Protein 4ESN (pdb70)

Radius of gyration: 14.58 Å; Cα contacts (8 Å, |Δi|>4): 383; chains: 2; bounding box: 33×30×42 Å

B-factor: mean 64.21, std 18.47, range [35.8, 144.05]

Sequence (153 aa):
YFQGAVVTVDGEVYGTYSLAKDQTTIEIQDGNRLRIQNGQAKKEWADCPDQLCVHQKAISRTTGESIICLPNQVVVSVQGFQGAVVTVDGEVYGTTYSLAKDQTIEIQDGNRLRIQNGQAKEWADCPDQLCVHQQKAISRTGESIICLPNQVVVSVQG

Foldseek 3Di:
DAKWKFKDFPNHTPDTHGLVDWDWDDDPPADIWTRDPQWIADGGPDPVCQLNVDDTDRDAADWGADVVRRMIIGIHD/DKWKFKAFPNHTPDTHFLVDWDWDCDPVADIWTRDPQWIADDGPDPVCQLNVDDTDRDAADWGADVVRRMIIGIHD

Nearest PDB structures (foldseek):
  4esn-assembly1_B  TM=1.013E+00  e=2.946E-14  Mediterraneibacter gnavus ATCC 29149
  1m1g-assembly3_C  TM=8.347E-01  e=4.858E-05  Aquifex aeolicus
  3ld7-assembly3_C  TM=8.337E-01  e=1.278E-04  Listeria innocua
  1m1h-assembly1_A  TM=8.428E-01  e=1.141E-04  Aquifex aeolicus
  2kpp-assembly1_A  TM=8.343E-01  e=4.222E-04  Listeria innocua

CATH classification: 2.60.320.10

InterPro domains:
  IPR038690 NusG, domain 2 superfamily [G3DSA:2.60.320.10] (24-117)

Secondary structure (DSSP, 8-state):
---EEEEEETTEEEEEEETTS-EEEEETTTEEEEEETTEE--EE--SS-HHHHSPPB-STT-EEEETTTTEEEEEE-/--EEEEEETTEEEEEEETTS-EEEEETTTEEEEEETTEE--EE--SS-HHHHSPPB-STT-EEEETTTTEEEEEE-

Solvent-accessible surface area: 7734 Å² total

Structure (mmCIF, N/CA/C/O backbone):
data_4ESN
#
_entry.id   4ESN
#
_cell.length_a   39.854
_cell.length_b   63.090
_cell.length_c   67.526
_cell.angle_alpha   90.000
_cell.angle_beta   90.000
_cell.angle_gamma   90.000
#
_symmetry.space_group_name_H-M   'P 21 21 21'
#
loop_
_entity.id
_entity.type
_entity.pdbx_description
1 polymer 'hypothetical protein'
2 non-polymer 'ZINC ION'
3 non-polymer 2-{2-[2-(2-{2-[2-(2-ETHOXY-ETHOXY)-ETHOXY]-ETHOXY}-ETHOXY)-ETHOXY]-ETHOXY}-ETHANOL
4 water water
#
loop_
_atom_site.group_PDB
_atom_site.id
_atom_site.type_symbol
_atom_site.label_atom_id
_atom_site.label_alt_id
_atom_site.label_comp_id
_atom_site.label_asym_id
_atom_site.label_entity_id
_atom_site.label_seq_id
_atom_site.pdbx_PDB_ins_code
_atom_site.Cartn_x
_atom_site.Cartn_y
_atom_site.Cartn_z
_atom_site.occupancy
_atom_site.B_iso_or_equiv
_atom_site.auth_seq_id
_atom_site.auth_comp_id
_atom_site.auth_asym_id
_atom_site.auth_atom_id
_atom_site.pdbx_PDB_model_num
ATOM 1 N N . TYR A 1 16 ? 39.454 0.598 -11.638 1.00 99.26 -3 TYR A N 1
ATOM 2 C CA . TYR A 1 16 ? 39.574 1.050 -10.252 1.00 96.53 -3 TYR A CA 1
ATOM 3 C C . TYR A 1 16 ? 39.092 2.506 -10.104 1.00 95.44 -3 TYR A C 1
ATOM 4 O O . TYR A 1 16 ? 39.413 3.360 -10.944 1.00 95.66 -3 TYR A O 1
ATOM 6 N N . PHE A 1 17 ? 38.310 2.774 -9.030 1.00 86.46 -2 PHE A N 1
ATOM 7 C CA . PHE A 1 17 ? 37.728 4.084 -8.720 1.00 81.41 -2 PHE A CA 1
ATOM 8 C C . PHE A 1 17 ? 37.641 4.326 -7.212 1.00 80.41 -2 PHE A C 1
ATOM 9 O O . PHE A 1 17 ? 37.658 3.364 -6.435 1.00 80.55 -2 PHE A O 1
ATOM 17 N N . GLN A 1 18 ? 37.511 5.612 -6.812 1.00 71.17 -1 GLN A N 1
ATOM 18 C CA . GLN A 1 18 ? 37.306 5.975 -5.418 1.00 66.89 -1 GLN A CA 1
ATOM 19 C C . GLN A 1 18 ? 35.804 6.090 -5.146 1.00 60.18 -1 GLN A C 1
ATOM 20 O O . GLN A 1 18 ? 35.099 6.891 -5.784 1.00 55.59 -1 GLN A O 1
ATOM 26 N N . GLY A 1 19 ? 35.331 5.290 -4.203 1.00 52.29 0 GLY A N 1
ATOM 27 C CA . GLY A 1 19 ? 33.914 5.336 -3.897 1.00 50.03 0 GLY A CA 1
ATOM 28 C C . GLY A 1 19 ? 33.543 5.240 -2.444 1.00 51.30 0 GLY A C 1
ATOM 29 O O . GLY A 1 19 ? 34.350 4.851 -1.613 1.00 51.29 0 GLY A O 1
ATOM 30 N N . ALA A 1 20 ? 32.305 5.626 -2.150 1.00 47.38 33 ALA A N 1
ATOM 31 C CA . ALA A 1 20 ? 31.686 5.551 -0.849 1.00 46.42 33 ALA A CA 1
ATOM 32 C C . ALA A 1 20 ? 30.974 4.207 -0.745 1.00 50.37 33 ALA A C 1
ATOM 33 O O . ALA A 1 20 ? 30.049 3.957 -1.508 1.00 50.42 33 ALA A O 1
ATOM 35 N N . VAL A 1 21 ? 31.475 3.310 0.116 1.00 46.15 34 VAL A N 1
ATOM 36 C CA . VAL A 1 21 ? 30.888 2.004 0.382 1.00 45.50 34 VAL A CA 1
ATOM 37 C C . VAL A 1 21 ? 29.828 2.230 1.450 1.00 48.62 34 VAL A C 1
ATOM 38 O O . VAL A 1 21 ? 30.099 2.910 2.4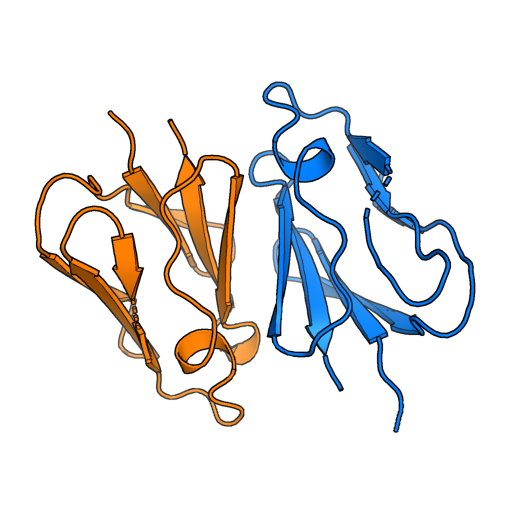42 1.00 47.76 34 VAL A O 1
ATOM 42 N N . VAL A 1 22 ? 28.610 1.733 1.204 1.00 44.20 35 VAL A N 1
ATOM 43 C CA . VAL A 1 22 ? 27.501 1.851 2.126 1.00 43.53 35 VAL A CA 1
ATOM 44 C C . VAL A 1 22 ? 27.143 0.431 2.602 1.00 53.23 35 VAL A C 1
ATOM 45 O O . VAL A 1 22 ? 26.927 -0.473 1.776 1.00 54.19 35 VAL A O 1
ATOM 49 N N . THR A 1 23 ? 27.126 0.236 3.930 1.00 50.37 36 THR A N 1
ATOM 50 C CA . THR A 1 23 ? 26.679 -1.020 4.529 1.00 53.09 36 THR A CA 1
ATOM 51 C C . THR A 1 23 ? 25.507 -0.682 5.438 1.00 55.67 36 THR A C 1
ATOM 52 O O . THR A 1 23 ? 25.516 0.363 6.093 1.00 51.63 36 THR A O 1
ATOM 56 N N . VAL A 1 24 ? 24.467 -1.513 5.392 1.00 54.55 37 VAL A N 1
ATOM 57 C CA . VAL A 1 24 ? 23.291 -1.414 6.258 1.00 55.39 37 VAL A CA 1
ATOM 58 C C . VAL A 1 24 ? 23.170 -2.766 6.927 1.00 63.99 37 VAL A C 1
ATOM 59 O O . VAL A 1 24 ? 23.116 -3.787 6.233 1.00 65.70 37 VAL A O 1
ATOM 63 N N . ASP A 1 25 ? 23.208 -2.780 8.270 1.00 63.94 38 ASP A N 1
ATOM 64 C CA . ASP A 1 25 ? 23.151 -3.988 9.105 1.00 68.52 38 ASP A CA 1
ATOM 65 C C . ASP A 1 25 ? 24.264 -4.990 8.686 1.00 73.45 38 ASP A C 1
ATOM 66 O O . ASP A 1 25 ? 24.033 -6.199 8.645 1.00 77.32 38 ASP A O 1
ATOM 71 N N . GLY A 1 26 ? 25.444 -4.462 8.352 1.00 67.05 39 GLY A N 1
ATOM 72 C CA . GLY A 1 26 ? 26.597 -5.259 7.953 1.00 68.86 39 GLY A CA 1
ATOM 73 C C . GLY A 1 26 ? 26.634 -5.746 6.514 1.00 74.60 39 GLY A C 1
ATOM 74 O O . GLY A 1 26 ? 27.640 -6.334 6.095 1.00 76.90 39 GLY A O 1
ATOM 75 N N . GLU A 1 27 ? 25.548 -5.525 5.745 1.00 68.57 40 GLU A N 1
ATOM 76 C CA . GLU A 1 27 ? 25.480 -5.950 4.346 1.00 68.69 40 GLU A CA 1
ATOM 77 C C . GLU A 1 27 ? 25.842 -4.783 3.424 1.00 66.63 40 GLU A C 1
ATOM 78 O O . GLU A 1 27 ? 25.275 -3.697 3.576 1.00 62.20 40 GLU A O 1
ATOM 84 N N . VAL A 1 28 ? 26.780 -5.001 2.475 1.00 63.16 41 VAL A N 1
ATOM 85 C CA . VAL A 1 28 ? 27.171 -3.981 1.484 1.00 58.95 41 VAL A CA 1
ATOM 86 C C . VAL A 1 28 ? 25.974 -3.765 0.561 1.00 61.20 41 VAL A C 1
ATOM 87 O O . VAL A 1 28 ? 25.432 -4.723 0.030 1.00 62.86 41 VAL A O 1
ATOM 91 N N . TYR A 1 29 ? 25.545 -2.529 0.404 1.00 55.97 42 TYR A N 1
ATOM 92 C CA . TYR A 1 29 ? 24.434 -2.186 -0.477 1.00 55.26 42 TYR A CA 1
ATOM 93 C C . TYR A 1 29 ? 25.012 -1.779 -1.804 1.00 52.89 42 TYR A C 1
ATOM 94 O O . TYR A 1 29 ? 24.483 -2.119 -2.859 1.00 53.60 42 TYR A O 1
ATOM 103 N N . GLY A 1 30 ? 26.107 -1.059 -1.748 1.00 46.68 43 GLY A N 1
ATOM 104 C CA . GLY A 1 30 ? 26.759 -0.631 -2.969 1.00 46.16 43 GLY A CA 1
ATOM 105 C C . GLY A 1 30 ? 27.952 0.228 -2.693 1.00 49.72 43 GLY A C 1
ATOM 106 O O . GLY A 1 30 ? 28.239 0.521 -1.535 1.00 48.54 43 GLY A O 1
ATOM 107 N N . THR A 1 31 ? 28.681 0.591 -3.770 1.00 46.18 44 THR A N 1
ATOM 108 C CA . THR A 1 31 ? 29.824 1.506 -3.766 1.00 45.09 44 THR A CA 1
ATOM 109 C C . THR A 1 31 ? 29.508 2.550 -4.811 1.00 47.90 44 THR A C 1
ATOM 110 O O . THR A 1 31 ? 29.240 2.195 -5.942 1.00 49.61 44 THR A O 1
ATOM 114 N N . TYR A 1 32 ? 29.582 3.822 -4.438 1.00 42.73 45 TYR A N 1
ATOM 115 C CA . TYR A 1 32 ? 29.187 4.964 -5.286 1.00 41.17 45 TYR A CA 1
ATOM 116 C C . TYR A 1 32 ? 30.347 5.878 -5.506 1.00 46.40 45 TYR A C 1
ATOM 117 O O . TYR A 1 32 ? 30.961 6.329 -4.542 1.00 48.23 45 TYR A O 1
ATOM 126 N N . SER A 1 33 ? 30.687 6.111 -6.765 1.00 42.41 46 SER A N 1
ATOM 127 C CA . SER A 1 33 ? 31.816 6.948 -7.148 1.00 42.03 46 SER A CA 1
ATOM 128 C C . SER A 1 33 ? 31.703 8.348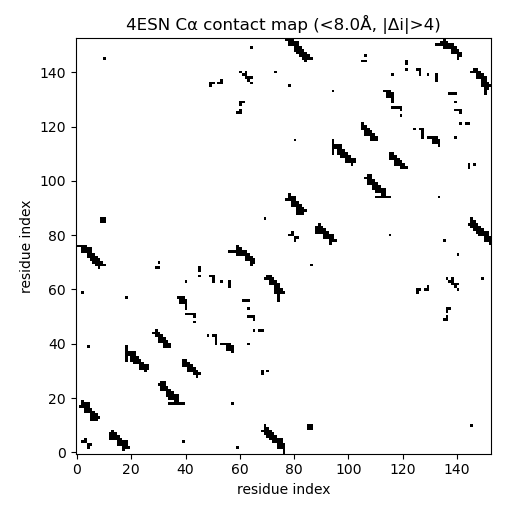 -6.561 1.00 45.47 46 SER A C 1
ATOM 129 O O . SER A 1 33 ? 30.654 8.981 -6.669 1.00 42.81 46 SER A O 1
ATOM 132 N N . LEU A 1 34 ? 32.812 8.831 -5.977 1.00 44.41 47 LEU A N 1
ATOM 133 C CA . LEU A 1 34 ? 32.900 10.178 -5.409 1.00 42.77 47 LEU A CA 1
ATOM 134 C C . LEU A 1 34 ? 32.989 11.223 -6.525 1.00 45.11 47 LEU A C 1
ATOM 135 O O . LEU A 1 34 ? 32.649 12.381 -6.302 1.00 45.94 47 LEU A O 1
ATOM 140 N N . ALA A 1 35 ? 33.425 10.816 -7.714 1.00 42.13 48 ALA A N 1
ATOM 141 C CA . ALA A 1 35 ? 33.592 11.716 -8.872 1.00 44.83 48 ALA A CA 1
ATOM 142 C C . ALA A 1 35 ? 32.243 12.101 -9.503 1.00 51.22 48 ALA A C 1
ATOM 143 O O . ALA A 1 35 ? 32.219 12.950 -10.384 1.00 52.39 48 ALA A O 1
ATOM 145 N N . LYS A 1 36 ? 31.133 11.483 -9.064 1.00 46.96 49 LYS A N 1
ATOM 146 C CA . LYS A 1 36 ? 29.829 11.790 -9.626 1.00 47.47 49 LYS A CA 1
ATOM 147 C C . LYS A 1 36 ? 28.865 12.230 -8.541 1.00 49.61 49 LYS A C 1
ATOM 148 O O . LYS A 1 36 ? 28.640 11.488 -7.581 1.00 49.73 49 LYS A O 1
ATOM 154 N N . ASP A 1 37 ? 28.309 13.439 -8.697 1.00 43.42 50 ASP A N 1
ATOM 155 C CA . ASP A 1 37 ? 27.317 14.012 -7.798 1.00 43.92 50 ASP A CA 1
ATOM 156 C C . ASP A 1 37 ? 26.060 13.150 -7.822 1.00 48.80 50 ASP A C 1
ATOM 157 O O . ASP A 1 37 ? 25.539 12.832 -8.893 1.00 49.10 50 ASP A O 1
ATOM 162 N N . GLN A 1 38 ? 25.658 12.670 -6.653 1.00 43.77 51 GLN A N 1
ATOM 163 C CA . GLN A 1 38 ? 24.511 11.779 -6.539 1.00 43.30 51 GLN A CA 1
ATOM 164 C C . GLN A 1 38 ? 23.976 11.799 -5.128 1.00 47.23 51 GLN A C 1
ATOM 165 O O . GLN A 1 38 ? 24.663 12.232 -4.211 1.00 47.09 51 GLN A O 1
ATOM 171 N N . THR A 1 39 ? 22.727 11.370 -4.978 1.00 45.74 52 THR A N 1
ATOM 172 C CA A THR A 1 39 ? 21.992 11.300 -3.727 0.50 44.68 52 THR A CA 1
ATOM 173 C CA B THR A 1 39 ? 22.062 11.265 -3.685 0.50 45.00 52 THR A CA 1
ATOM 174 C C . THR A 1 39 ? 21.619 9.825 -3.523 1.00 48.69 52 THR A C 1
ATOM 175 O O . THR A 1 39 ? 21.036 9.219 -4.435 1.00 49.90 52 THR A O 1
ATOM 182 N N . ILE A 1 40 ? 21.969 9.250 -2.376 1.00 43.04 53 ILE A N 1
ATOM 183 C CA . ILE A 1 40 ? 21.670 7.862 -2.053 1.00 42.68 53 ILE A CA 1
ATOM 184 C C . ILE A 1 40 ? 20.703 7.851 -0.877 1.00 46.35 53 ILE A C 1
ATOM 185 O O . ILE A 1 40 ? 21.045 8.247 0.247 1.00 44.02 53 ILE A O 1
ATOM 190 N N . GLU A 1 41 ? 19.493 7.380 -1.143 1.00 45.86 54 GLU A N 1
ATOM 191 C CA . GLU A 1 41 ? 18.463 7.262 -0.114 1.00 47.68 54 GLU A CA 1
ATOM 192 C C . GLU A 1 41 ? 18.596 5.858 0.422 1.00 53.79 54 GLU A C 1
ATOM 193 O O . GLU A 1 41 ? 18.328 4.895 -0.303 1.00 53.36 54 GLU A O 1
ATOM 199 N N . ILE A 1 42 ? 19.120 5.753 1.656 1.00 50.69 55 ILE A N 1
ATOM 200 C CA . ILE A 1 42 ? 19.458 4.493 2.298 1.00 52.38 55 ILE A CA 1
ATOM 201 C C . ILE A 1 42 ? 18.278 4.072 3.131 1.00 61.75 55 ILE A C 1
ATOM 202 O O . ILE A 1 42 ? 18.145 4.490 4.271 1.00 63.05 55 ILE A O 1
ATOM 207 N N . GLN A 1 43 ? 17.374 3.302 2.525 1.00 62.85 56 GLN A N 1
ATOM 208 C CA . GLN A 1 43 ? 16.117 2.819 3.135 1.00 65.86 56 GLN A CA 1
ATOM 209 C C . GLN A 1 43 ? 15.241 4.030 3.430 1.00 70.30 56 GLN A C 1
ATOM 210 O O . GLN A 1 43 ? 15.198 4.933 2.593 1.00 68.91 56 GLN A O 1
ATOM 216 N N . ASP A 1 44 ? 14.589 4.084 4.610 1.00 69.08 57 ASP A N 1
ATOM 217 C CA . ASP A 1 44 ? 13.720 5.210 4.974 1.00 69.89 57 ASP A CA 1
ATOM 218 C C . ASP A 1 44 ? 14.378 6.182 5.988 1.00 67.26 57 ASP A C 1
ATOM 219 O O . ASP A 1 44 ? 13.784 7.235 6.290 1.00 67.02 57 ASP A O 1
ATOM 224 N N . GLY A 1 45 ? 15.569 5.822 6.503 1.00 56.67 58 GLY A N 1
ATOM 225 C CA . GLY A 1 45 ? 16.215 6.559 7.579 1.00 52.87 58 GLY A CA 1
ATOM 226 C C . GLY A 1 45 ? 17.431 7.415 7.326 1.00 51.91 58 GLY A C 1
ATOM 227 O O . GLY A 1 45 ? 17.838 8.149 8.233 1.00 50.13 58 GLY A O 1
ATOM 228 N N . ASN A 1 46 ? 18.066 7.295 6.151 1.00 44.70 59 ASN A N 1
ATOM 229 C CA . ASN A 1 46 ? 19.281 8.056 5.907 1.00 42.83 59 ASN A CA 1
ATOM 230 C C . ASN A 1 46 ? 19.397 8.467 4.458 1.00 45.67 59 ASN A C 1
ATOM 231 O O . ASN A 1 46 ? 19.004 7.710 3.548 1.00 44.48 59 ASN A O 1
ATOM 236 N N . ARG A 1 47 ? 19.965 9.652 4.239 1.00 38.98 60 ARG A N 1
ATOM 237 C CA . ARG A 1 47 ? 20.200 10.109 2.883 1.00 37.70 60 ARG A CA 1
ATOM 238 C C . ARG A 1 47 ? 21.603 10.654 2.800 1.00 40.43 60 ARG A C 1
ATOM 239 O O . ARG A 1 47 ? 21.968 11.580 3.538 1.00 39.52 60 ARG A O 1
ATOM 247 N N . LEU A 1 48 ? 22.400 10.046 1.910 1.00 38.43 61 LEU A N 1
ATOM 248 C CA . LEU A 1 48 ? 23.793 10.420 1.665 1.00 38.37 61 LEU A CA 1
ATOM 249 C C . LEU A 1 48 ? 23.891 11.293 0.454 1.00 44.55 61 LEU A C 1
ATOM 250 O O . LEU A 1 48 ? 23.277 11.003 -0.563 1.00 46.77 61 LEU A O 1
ATOM 255 N N . ARG A 1 49 ? 24.683 12.362 0.542 1.00 40.30 62 ARG A N 1
ATOM 256 C CA . ARG A 1 49 ? 24.899 13.228 -0.611 1.00 38.99 62 ARG A CA 1
ATOM 257 C C . ARG A 1 49 ? 26.378 13.138 -1.052 1.00 42.41 62 ARG A C 1
ATOM 258 O O . ARG A 1 49 ? 27.299 13.310 -0.236 1.00 40.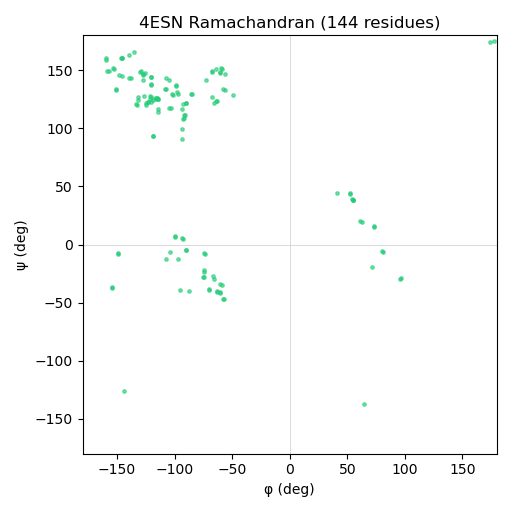72 62 ARG A O 1
ATOM 266 N N . ILE A 1 50 ? 26.598 12.811 -2.327 1.00 39.97 63 ILE A N 1
ATOM 267 C CA . ILE A 1 50 ? 27.926 12.838 -2.899 1.00 39.87 63 ILE A CA 1
ATOM 268 C C . ILE A 1 50 ? 27.959 14.109 -3.732 1.00 44.97 63 ILE A C 1
ATOM 269 O O . ILE A 1 50 ? 27.155 14.279 -4.646 1.00 45.69 63 ILE A O 1
ATOM 274 N N . GLN A 1 51 ? 28.843 15.029 -3.370 1.00 41.80 64 GLN A N 1
ATOM 275 C CA . GLN A 1 51 ? 28.943 16.326 -4.018 1.00 42.93 64 GLN A CA 1
ATOM 276 C C . GLN A 1 51 ? 30.355 16.819 -3.934 1.00 45.74 64 GLN A C 1
ATOM 277 O O . GLN A 1 51 ? 30.953 16.776 -2.852 1.00 43.50 64 GLN A O 1
ATOM 283 N N . ASN A 1 52 ? 30.889 17.311 -5.067 1.00 43.75 65 ASN A N 1
ATOM 284 C CA . ASN A 1 52 ? 32.244 17.858 -5.178 1.00 44.10 65 ASN A CA 1
ATOM 285 C C . ASN A 1 52 ? 33.327 16.884 -4.641 1.00 45.70 65 ASN A C 1
ATOM 286 O O . ASN A 1 52 ? 34.240 17.314 -3.937 1.00 43.83 65 ASN A O 1
ATOM 291 N N . GLY A 1 53 ? 33.201 15.594 -4.978 1.00 42.18 66 GLY A N 1
ATOM 292 C CA . GLY A 1 53 ? 34.162 14.562 -4.591 1.00 42.74 66 GLY A CA 1
ATOM 293 C C . GLY A 1 53 ? 34.119 14.163 -3.125 1.00 46.44 66 GLY A C 1
ATOM 294 O O . GLY A 1 53 ? 35.047 13.521 -2.635 1.00 46.46 66 GLY A O 1
ATOM 295 N N . GLN A 1 54 ? 33.042 14.532 -2.415 1.00 41.54 67 GLN A N 1
ATOM 296 C CA . GLN A 1 54 ? 32.888 14.247 -0.985 1.00 40.91 67 GLN A CA 1
ATOM 297 C C . GLN A 1 54 ? 31.561 13.603 -0.681 1.00 43.91 67 GLN A C 1
ATOM 298 O O . GLN A 1 54 ? 30.576 13.952 -1.324 1.00 42.95 67 GLN A O 1
ATOM 304 N N . ALA A 1 55 ? 31.514 12.751 0.368 1.00 39.91 68 ALA A N 1
ATOM 305 C CA . ALA A 1 55 ? 30.304 12.122 0.857 1.00 39.73 68 ALA A CA 1
ATOM 306 C C . ALA A 1 55 ? 29.920 12.743 2.199 1.00 43.42 68 ALA A C 1
ATOM 307 O O . ALA A 1 55 ? 30.776 12.938 3.064 1.00 44.00 68 ALA A O 1
ATOM 309 N N . LYS A 1 56 ? 28.643 13.072 2.361 1.00 38.76 69 LYS A N 1
ATOM 310 C CA A LYS A 1 56 ? 28.113 13.691 3.581 0.50 38.43 69 LYS A CA 1
ATOM 311 C CA B LYS A 1 56 ? 28.132 13.637 3.608 0.50 38.31 69 LYS A CA 1
ATOM 312 C C . LYS A 1 56 ? 26.719 13.147 3.864 1.00 40.73 69 LYS A C 1
ATOM 313 O O . LYS A 1 56 ? 25.942 12.978 2.927 1.00 41.73 69 LYS A O 1
ATOM 332 N N . GLU A 1 58 ? 23.327 13.891 4.484 1.00 38.72 71 GLU A N 1
ATOM 333 C CA . GLU A 1 58 ? 22.488 15.081 4.336 1.00 40.24 71 GLU A CA 1
ATOM 334 C C . GLU A 1 58 ? 21.278 15.086 5.306 1.00 45.28 71 GLU A C 1
ATOM 335 O O . GLU A 1 58 ? 20.835 16.154 5.745 1.00 47.72 71 GLU A O 1
ATOM 341 N N . TRP A 1 59 ? 20.686 13.911 5.546 1.00 39.14 72 TRP A N 1
ATOM 342 C CA . TRP A 1 59 ? 19.478 13.768 6.355 1.00 38.51 72 TRP A CA 1
ATOM 343 C C . TRP A 1 59 ? 19.451 12.395 6.972 1.00 43.71 72 TRP A C 1
ATOM 344 O O . TRP A 1 59 ? 19.976 11.446 6.392 1.00 43.11 72 TRP A O 1
ATOM 355 N N . ALA A 1 60 ? 18.815 12.288 8.143 1.00 43.67 73 ALA A N 1
ATOM 356 C CA . ALA A 1 60 ? 18.580 11.043 8.859 1.00 42.69 73 ALA A CA 1
ATOM 357 C C . ALA A 1 60 ? 17.404 11.219 9.791 1.00 49.89 73 ALA A C 1
ATOM 358 O O . ALA A 1 60 ? 17.189 12.330 10.299 1.00 51.33 73 ALA A O 1
ATOM 360 N N . ASP A 1 61 ? 16.654 10.122 10.038 1.00 47.97 74 ASP A N 1
ATOM 361 C CA . ASP A 1 61 ? 15.507 10.117 10.959 1.00 50.71 74 ASP A CA 1
ATOM 362 C C . ASP A 1 61 ? 15.923 9.684 12.390 1.00 57.61 74 ASP A C 1
ATOM 363 O O . ASP A 1 61 ? 15.058 9.499 13.246 1.00 61.54 74 ASP A O 1
ATOM 368 N N . CYS A 1 62 ? 17.226 9.498 12.638 1.00 53.04 75 CYS A N 1
ATOM 369 C CA . CYS A 1 62 ? 17.762 9.086 13.946 1.00 53.52 75 CYS A CA 1
ATOM 370 C C . CYS A 1 62 ? 17.560 10.203 14.993 1.00 60.44 75 CYS A C 1
ATOM 371 O O . CYS A 1 62 ? 17.595 11.388 14.625 1.00 60.10 75 CYS A O 1
ATOM 374 N N . PRO A 1 63 ? 17.387 9.863 16.297 1.00 60.21 76 PRO A N 1
ATOM 375 C CA . PRO A 1 63 ? 17.161 10.918 17.308 1.00 62.16 76 PRO A CA 1
ATOM 376 C C . PRO A 1 63 ? 18.379 11.803 17.611 1.00 66.78 76 PRO A C 1
ATOM 377 O O . PRO A 1 63 ? 18.202 13.008 17.828 1.00 69.34 76 PRO A O 1
ATOM 381 N N . ASP A 1 64 ? 19.594 11.223 17.665 1.00 60.63 77 ASP A N 1
ATOM 382 C CA . ASP A 1 64 ? 20.801 11.976 18.030 1.00 60.21 77 ASP A CA 1
ATOM 383 C C . ASP A 1 64 ? 21.313 12.908 16.898 1.00 61.62 77 ASP A C 1
ATOM 384 O O . ASP A 1 64 ? 21.970 13.904 17.205 1.00 61.76 77 ASP A O 1
ATOM 389 N N . GLN A 1 65 ? 21.052 12.566 15.607 1.00 54.74 78 GLN A N 1
ATOM 390 C CA . GLN A 1 65 ? 21.457 13.351 14.425 1.00 51.66 78 GLN A CA 1
ATOM 391 C C . GLN A 1 65 ? 22.988 13.466 14.308 1.00 55.12 78 GLN A C 1
ATOM 392 O O . GLN A 1 65 ? 23.481 14.364 13.617 1.00 56.89 78 GLN A O 1
ATOM 398 N N . LEU A 1 66 ? 23.734 12.573 14.969 1.00 49.21 79 LEU A N 1
ATOM 399 C CA . LEU A 1 66 ? 25.197 12.606 14.997 1.00 48.43 79 LEU A CA 1
ATOM 400 C C . LEU A 1 66 ? 25.813 12.404 13.609 1.00 49.63 79 LEU A C 1
ATOM 401 O O . LEU A 1 66 ? 26.775 13.101 13.285 1.00 48.84 79 LEU A O 1
ATOM 406 N N . CYS A 1 67 ? 25.249 11.478 12.787 1.00 45.49 80 CYS A N 1
ATOM 407 C CA . CYS A 1 67 ? 25.744 11.178 11.428 1.00 43.03 80 CYS A CA 1
ATOM 408 C C . CYS A 1 67 ? 25.669 12.421 10.541 1.00 47.42 80 CYS A C 1
ATOM 409 O O . CYS A 1 67 ? 26.601 12.687 9.786 1.00 47.74 80 CYS A O 1
ATOM 412 N N . VAL A 1 68 ? 24.565 13.194 10.663 1.00 45.15 81 VAL A N 1
ATOM 413 C CA . VAL A 1 68 ? 24.309 14.415 9.897 1.00 45.85 81 VAL A CA 1
ATOM 414 C C . VAL A 1 68 ? 25.325 15.518 10.295 1.00 50.29 81 VAL A C 1
ATOM 415 O O . VAL A 1 68 ? 25.682 16.341 9.450 1.00 48.23 81 VAL A O 1
ATOM 419 N N . HIS A 1 69 ? 25.848 15.486 11.528 1.00 49.48 82 HIS A N 1
ATOM 420 C CA . HIS A 1 69 ? 26.802 16.489 11.979 1.00 53.09 82 HIS A CA 1
ATOM 421 C C . HIS A 1 69 ? 28.264 16.094 11.699 1.00 55.58 82 HIS A C 1
ATOM 422 O O . HIS A 1 69 ? 29.150 16.923 11.893 1.00 59.83 82 HIS A O 1
ATOM 429 N N . GLN A 1 70 ? 28.518 14.886 11.180 1.00 46.77 83 GLN A N 1
ATOM 430 C CA . GLN A 1 70 ? 29.883 14.464 10.821 1.00 45.04 83 GLN A CA 1
ATOM 431 C C . GLN A 1 70 ? 30.348 15.173 9.587 1.00 50.21 83 GLN A C 1
ATOM 432 O O . GLN A 1 70 ? 29.563 15.371 8.655 1.00 47.42 83 GLN A O 1
ATOM 438 N N . LYS A 1 71 ? 31.632 15.537 9.572 1.00 49.76 84 LYS A N 1
ATOM 439 C CA . LYS A 1 71 ? 32.298 16.200 8.452 1.00 49.97 84 LYS A CA 1
ATOM 440 C C . LYS A 1 71 ? 32.254 15.319 7.209 1.00 50.46 84 LYS A C 1
ATOM 441 O O . LYS A 1 71 ? 32.307 14.084 7.332 1.00 49.63 84 LYS A O 1
ATOM 447 N N . ALA A 1 72 ? 32.201 15.943 6.013 1.00 43.99 85 ALA A N 1
ATOM 448 C CA . ALA A 1 72 ? 32.227 15.240 4.734 1.00 41.50 85 ALA A CA 1
ATOM 449 C C . ALA A 1 72 ? 33.546 14.453 4.614 1.00 44.08 85 ALA A C 1
ATOM 450 O O . ALA A 1 72 ? 34.563 14.856 5.180 1.00 43.89 85 ALA A O 1
ATOM 452 N N . ILE A 1 73 ? 33.501 13.307 3.933 1.00 40.18 86 ILE A N 1
ATOM 453 C CA . ILE A 1 73 ? 34.643 12.406 3.788 1.00 40.72 86 ILE A CA 1
ATOM 454 C C . ILE A 1 73 ? 34.987 12.231 2.303 1.00 45.92 86 ILE A C 1
ATOM 455 O O . ILE A 1 73 ? 34.093 12.192 1.460 1.00 44.44 86 ILE A O 1
ATOM 460 N N . SER A 1 74 ? 36.287 12.110 1.997 1.00 45.66 87 SER A N 1
ATOM 461 C CA . SER A 1 74 ? 36.795 11.952 0.633 1.00 45.32 87 SER A CA 1
ATOM 462 C C . SER A 1 74 ? 38.076 11.116 0.589 1.00 51.14 87 SER A C 1
ATOM 463 O O . SER A 1 74 ? 38.540 10.783 -0.498 1.00 51.70 87 SER A O 1
ATOM 466 N N . ARG A 1 75 ? 38.655 10.787 1.751 1.00 50.48 88 ARG A N 1
ATOM 467 C CA . ARG A 1 75 ? 39.923 10.036 1.800 1.00 53.68 88 ARG A CA 1
ATOM 468 C C . ARG A 1 75 ? 39.692 8.569 2.194 1.00 56.92 88 ARG A C 1
ATOM 469 O O . ARG A 1 75 ? 38.841 8.284 3.047 1.00 53.57 88 ARG A O 1
ATOM 477 N N . THR A 1 76 ? 40.457 7.653 1.565 1.00 55.00 89 THR A N 1
ATOM 478 C CA A THR A 1 76 ? 40.344 6.218 1.792 0.50 56.03 89 THR A CA 1
ATOM 479 C CA B THR A 1 76 ? 40.376 6.209 1.800 0.50 56.00 89 THR A CA 1
ATOM 480 C C . THR A 1 76 ? 40.503 5.921 3.305 1.00 60.98 89 THR A C 1
ATOM 481 O O . THR A 1 76 ? 41.379 6.467 3.983 1.00 61.73 89 THR A O 1
ATOM 488 N N . GLY A 1 77 ? 39.583 5.114 3.815 1.00 57.35 90 GLY A N 1
ATOM 489 C CA . GLY A 1 77 ? 39.541 4.744 5.225 1.00 57.90 90 GLY A CA 1
ATOM 490 C C . GLY A 1 77 ? 38.588 5.570 6.064 1.00 59.33 90 GLY A C 1
ATOM 491 O O . GLY A 1 77 ? 38.079 5.060 7.064 1.00 60.90 90 GLY A O 1
ATOM 492 N N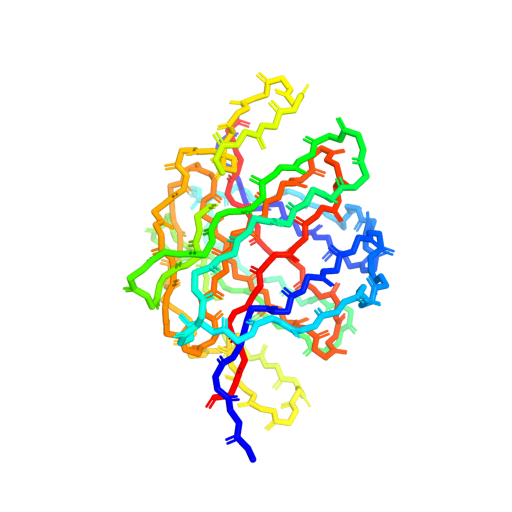 . GLU A 1 78 ? 38.333 6.853 5.679 1.00 52.24 91 GLU A N 1
ATOM 493 C CA . GLU A 1 78 ? 37.437 7.760 6.409 1.00 49.74 91 GLU A CA 1
ATOM 494 C C . GLU A 1 78 ? 36.029 7.194 6.480 1.00 52.16 91 GLU A C 1
ATOM 495 O O . GLU A 1 78 ? 35.626 6.449 5.585 1.00 52.41 91 GLU A O 1
ATOM 501 N N . SER A 1 79 ? 35.270 7.540 7.532 1.00 47.05 92 SER A N 1
ATOM 502 C CA . SER A 1 79 ? 33.912 7.019 7.653 1.00 44.24 92 SER A CA 1
ATOM 503 C C . SER A 1 79 ? 32.913 7.996 8.287 1.00 47.72 92 SER A C 1
ATOM 504 O O . SER A 1 79 ? 33.285 8.984 8.927 1.00 48.09 92 SER A O 1
ATOM 507 N N . ILE A 1 80 ? 31.620 7.715 8.036 1.00 42.62 93 ILE A N 1
ATOM 508 C CA . ILE A 1 80 ? 30.427 8.348 8.589 1.00 40.58 93 ILE A CA 1
ATOM 509 C C . ILE A 1 80 ? 29.540 7.183 9.027 1.00 45.28 93 ILE A C 1
ATOM 510 O O . ILE A 1 80 ? 29.304 6.261 8.235 1.00 44.04 93 ILE A O 1
ATOM 515 N N . ILE A 1 81 ? 29.095 7.182 10.273 1.00 43.75 94 ILE A N 1
ATOM 516 C CA . ILE A 1 81 ? 28.253 6.086 10.728 1.00 45.35 94 ILE A CA 1
ATOM 517 C C . ILE A 1 81 ? 26.998 6.663 11.347 1.00 48.88 94 ILE A C 1
ATOM 518 O O . ILE A 1 81 ? 27.042 7.751 11.923 1.00 48.47 94 ILE A O 1
ATOM 523 N N . CYS A 1 82 ? 25.883 5.944 11.191 1.00 44.83 95 CYS A N 1
ATOM 524 C CA . CYS A 1 82 ? 24.641 6.220 11.877 1.00 45.42 95 CYS A CA 1
ATOM 525 C C . CYS A 1 82 ? 24.367 5.006 12.683 1.00 50.89 95 CYS A C 1
ATOM 526 O O . CYS A 1 82 ? 23.860 4.020 12.154 1.00 51.27 95 CYS A O 1
ATOM 529 N N . LEU A 1 83 ? 24.810 5.040 13.940 1.00 49.84 96 LEU A N 1
ATOM 530 C CA . LEU A 1 83 ? 24.671 3.938 14.871 1.00 54.66 96 LEU A CA 1
ATOM 531 C C . LEU A 1 83 ? 23.190 3.522 15.063 1.00 56.59 96 LEU A C 1
ATOM 532 O O . LEU A 1 83 ? 22.917 2.331 14.918 1.00 56.47 96 LEU A O 1
ATOM 537 N N . PRO A 1 84 ? 22.212 4.440 15.286 1.00 52.10 97 PRO A N 1
ATOM 538 C CA . PRO A 1 84 ? 20.822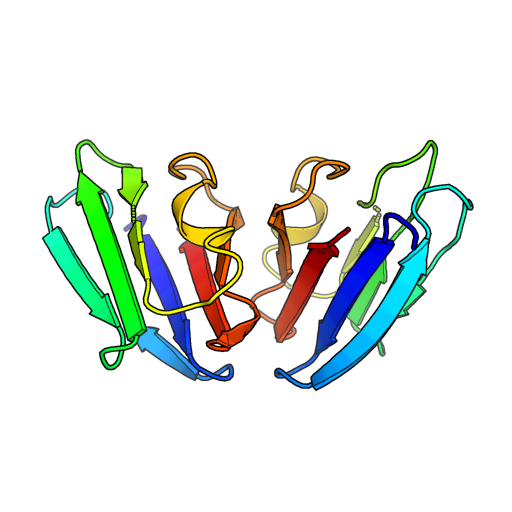 3.979 15.475 1.00 53.51 97 PRO A CA 1
ATOM 539 C C . PRO A 1 84 ? 20.250 3.226 14.266 1.00 57.50 97 PRO A C 1
ATOM 540 O O . PRO A 1 84 ? 19.495 2.279 14.477 1.00 60.88 97 PRO A O 1
ATOM 544 N N . ASN A 1 85 ? 20.633 3.587 13.016 1.00 48.71 98 ASN A N 1
ATOM 545 C CA . ASN A 1 85 ? 20.108 2.888 11.841 1.00 48.90 98 ASN A CA 1
ATOM 546 C C . ASN A 1 85 ? 21.082 1.834 11.263 1.00 51.29 98 ASN A C 1
ATOM 547 O O . ASN A 1 85 ? 20.781 1.235 10.232 1.00 48.83 98 ASN A O 1
ATOM 552 N N . GLN A 1 86 ? 22.199 1.563 11.959 1.00 50.12 99 GLN A N 1
ATOM 553 C CA . GLN A 1 86 ? 23.223 0.589 11.556 1.00 51.82 99 GLN A CA 1
ATOM 554 C C . GLN A 1 86 ? 23.756 0.856 10.122 1.00 54.96 99 GLN A C 1
ATOM 555 O O . GLN A 1 86 ? 24.009 -0.073 9.345 1.00 56.93 99 GLN A O 1
ATOM 561 N N . VAL A 1 87 ? 23.929 2.135 9.792 1.00 48.57 100 VAL A N 1
ATOM 562 C CA . VAL A 1 87 ? 24.441 2.546 8.503 1.00 45.29 100 VAL A CA 1
ATOM 563 C C . VAL A 1 87 ? 25.903 2.927 8.664 1.00 50.09 100 VAL A C 1
ATOM 564 O O . VAL A 1 87 ? 26.239 3.741 9.519 1.00 48.45 100 VAL A O 1
ATOM 568 N N . VAL A 1 88 ? 26.759 2.364 7.807 1.00 47.45 101 VAL A N 1
ATOM 569 C CA . VAL A 1 88 ? 28.177 2.691 7.744 1.00 46.17 101 VAL A CA 1
ATOM 570 C C . VAL A 1 88 ? 28.489 3.192 6.338 1.00 48.35 101 VAL A C 1
ATOM 571 O O . VAL A 1 88 ? 28.176 2.519 5.350 1.00 46.35 101 VAL A O 1
ATOM 575 N N . VAL A 1 89 ? 29.122 4.373 6.262 1.00 43.71 102 VAL A N 1
ATOM 576 C CA . VAL A 1 89 ? 29.578 4.935 5.002 1.00 42.21 102 VAL A CA 1
ATOM 577 C C . VAL A 1 89 ? 31.084 5.010 5.116 1.00 45.93 102 VAL A C 1
ATOM 578 O O . VAL A 1 89 ? 31.599 5.586 6.070 1.00 46.40 102 VAL A O 1
ATOM 582 N N . SER A 1 90 ? 31.792 4.426 4.154 1.00 41.70 103 SER A N 1
ATOM 583 C CA . SER A 1 90 ? 33.244 4.403 4.209 1.00 43.47 103 SER A CA 1
ATOM 584 C C . SER A 1 90 ? 33.835 4.685 2.850 1.00 49.88 103 SER A C 1
ATOM 585 O O . SER A 1 90 ? 33.294 4.214 1.854 1.00 51.92 103 SER A O 1
ATOM 588 N N . VAL A 1 91 ? 34.966 5.405 2.791 1.00 47.91 104 VAL A N 1
ATOM 589 C CA . VAL A 1 91 ? 35.632 5.676 1.509 1.00 46.56 104 VAL A CA 1
ATOM 590 C C . VAL A 1 91 ? 36.619 4.553 1.248 1.00 53.75 104 VAL A C 1
ATOM 591 O O . VAL A 1 91 ? 37.503 4.296 2.084 1.00 53.77 104 VAL A O 1
ATOM 595 N N . GLN A 1 92 ? 36.454 3.859 0.104 1.00 53.67 105 GLN A N 1
ATOM 596 C CA . GLN A 1 92 ? 37.354 2.760 -0.318 1.00 57.59 105 GLN A CA 1
ATOM 597 C C . GLN A 1 92 ? 37.849 3.023 -1.737 1.00 65.55 105 GLN A C 1
ATOM 598 O O . GLN A 1 92 ? 37.085 3.516 -2.565 1.00 63.67 105 GLN A O 1
ATOM 604 N N . GLY A 1 93 ? 39.117 2.706 -1.996 1.00 68.07 106 GLY A N 1
ATOM 605 C CA . GLY A 1 93 ? 39.768 2.884 -3.296 1.00 95.74 106 GLY A CA 1
ATOM 606 C C . GLY A 1 93 ? 40.726 4.061 -3.343 1.00 132.11 106 GLY A C 1
ATOM 607 O O . GLY A 1 93 ? 41.309 4.364 -4.389 1.00 102.04 106 GLY A O 1
ATOM 608 N N . PHE B 1 17 ? 28.632 9.205 30.744 1.00 106.77 -2 PHE B N 1
ATOM 609 C CA . PHE B 1 17 ? 30.048 9.256 30.391 1.00 103.64 -2 PHE B CA 1
ATOM 610 C C . PHE B 1 17 ? 30.239 9.234 28.868 1.00 101.08 -2 PHE B C 1
ATOM 611 O O . PHE B 1 17 ? 29.364 8.737 28.145 1.00 99.80 -2 PHE B O 1
ATOM 619 N N . GLN B 1 18 ? 31.385 9.786 28.380 1.00 93.88 -1 GLN B N 1
ATOM 620 C CA . GLN B 1 18 ? 31.763 9.767 26.958 1.00 89.79 -1 GLN B CA 1
ATOM 621 C C . GLN B 1 18 ? 32.656 8.551 26.722 1.00 84.08 -1 GLN B C 1
ATOM 622 O O . GLN B 1 18 ? 33.727 8.431 27.331 1.00 83.06 -1 GLN B O 1
ATOM 628 N N . GLY B 1 19 ? 32.169 7.636 25.895 1.00 74.08 0 GLY B N 1
ATOM 629 C CA . GLY B 1 19 ? 32.853 6.390 25.612 1.00 69.56 0 GLY B CA 1
ATOM 630 C C . GLY B 1 19 ? 32.912 5.990 24.164 1.00 68.21 0 GLY B C 1
ATOM 631 O O . GLY B 1 19 ? 32.220 6.556 23.317 1.00 67.78 0 GLY B O 1
ATOM 632 N N . ALA B 1 20 ? 33.777 5.019 23.897 1.00 61.23 33 ALA B N 1
ATOM 633 C CA . ALA B 1 20 ? 33.971 4.399 22.607 1.00 58.80 33 ALA B CA 1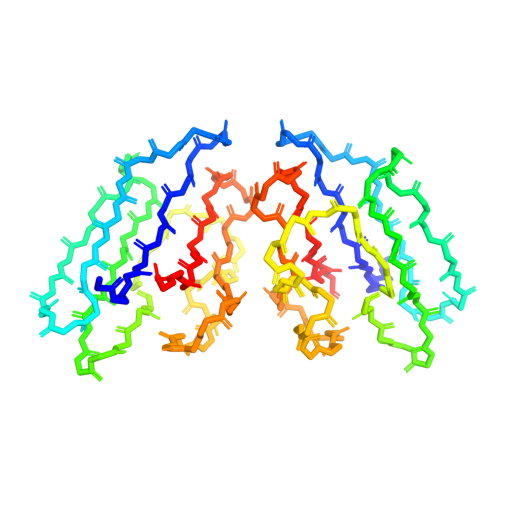
ATOM 634 C C . ALA B 1 20 ? 33.053 3.182 22.539 1.00 60.16 33 ALA B C 1
ATOM 635 O O . ALA B 1 20 ? 33.226 2.243 23.319 1.00 60.19 33 ALA B O 1
ATOM 637 N N . VAL B 1 21 ? 32.028 3.246 21.689 1.00 53.71 34 VAL B N 1
ATOM 638 C CA . VAL B 1 21 ? 31.088 2.157 21.460 1.00 53.34 34 VAL B CA 1
ATOM 639 C C . VAL B 1 21 ? 31.725 1.276 20.396 1.00 55.94 34 VAL B C 1
ATOM 640 O O . VAL B 1 21 ? 32.209 1.790 19.389 1.00 54.03 34 VAL B O 1
ATOM 644 N N . VAL B 1 22 ? 31.785 -0.025 20.651 1.00 51.79 35 VAL B N 1
ATOM 645 C CA . VAL B 1 22 ? 32.335 -0.996 19.736 1.00 51.09 35 VAL B CA 1
ATOM 646 C C . VAL B 1 22 ? 31.183 -1.924 19.303 1.00 58.34 35 VAL B C 1
ATOM 647 O O . VAL B 1 22 ? 30.475 -2.481 20.150 1.00 58.84 35 VAL B O 1
ATOM 651 N N . THR B 1 23 ? 30.980 -2.054 17.988 1.00 54.71 36 THR B N 1
ATOM 652 C CA . THR B 1 23 ? 30.007 -2.988 17.443 1.00 56.65 36 THR B CA 1
ATOM 653 C C . THR B 1 23 ? 30.777 -3.948 16.542 1.00 61.37 36 THR B C 1
ATOM 654 O O . THR B 1 23 ? 31.717 -3.540 15.859 1.00 58.99 36 THR B O 1
ATOM 658 N N . VAL B 1 24 ? 30.438 -5.228 16.619 1.00 61.83 37 VAL B N 1
ATOM 659 C CA . VAL B 1 24 ? 30.991 -6.298 15.793 1.00 64.57 37 VAL B CA 1
ATOM 660 C C . VAL B 1 24 ? 29.790 -6.963 15.143 1.00 72.10 37 VAL B C 1
ATOM 661 O O . VAL B 1 24 ? 28.878 -7.400 15.853 1.00 73.03 37 VAL B O 1
ATOM 665 N N . ASP B 1 25 ? 29.746 -6.953 13.802 1.00 70.45 38 ASP B N 1
ATOM 666 C CA . ASP B 1 25 ? 28.656 -7.515 12.994 1.00 75.32 38 ASP B CA 1
ATOM 667 C C . ASP B 1 25 ? 27.289 -6.896 13.417 1.00 79.58 38 ASP B C 1
ATOM 668 O O . ASP B 1 25 ? 26.274 -7.599 13.489 1.00 82.52 38 ASP B O 1
ATOM 673 N N . GLY B 1 26 ? 27.298 -5.595 13.730 1.00 73.36 39 GLY B N 1
ATOM 674 C CA . GLY B 1 26 ? 26.111 -4.843 14.141 1.00 74.29 39 GLY B CA 1
ATOM 675 C C . GLY B 1 26 ? 25.671 -4.987 15.593 1.00 78.05 39 GLY B C 1
ATOM 676 O O . GLY B 1 26 ? 24.741 -4.295 16.030 1.00 79.34 39 GLY B O 1
ATOM 677 N N . GLU B 1 27 ? 26.327 -5.875 16.357 1.00 71.51 40 GLU B N 1
ATOM 678 C CA . GLU B 1 27 ? 25.994 -6.092 17.766 1.00 71.14 40 GLU B CA 1
ATOM 679 C C . GLU B 1 27 ? 26.946 -5.287 18.660 1.00 67.58 40 GLU B C 1
ATOM 680 O O . GLU B 1 27 ? 28.159 -5.362 18.472 1.00 61.67 40 GLU B O 1
ATOM 686 N N . VAL B 1 28 ? 26.401 -4.533 19.635 1.00 64.11 41 VAL B N 1
ATOM 687 C CA . VAL B 1 28 ? 27.209 -3.771 20.596 1.00 60.70 41 VAL B CA 1
ATOM 688 C C . VAL B 1 28 ? 27.965 -4.780 21.450 1.00 61.64 41 VAL B C 1
ATOM 689 O O . VAL B 1 28 ? 27.374 -5.696 22.013 1.00 63.56 41 VAL B O 1
ATOM 693 N N . TYR B 1 29 ? 29.275 -4.658 21.415 1.00 53.76 42 TYR B N 1
ATOM 694 C CA . TYR B 1 29 ? 30.255 -5.470 22.108 1.00 52.72 42 TYR B CA 1
ATOM 695 C C . TYR B 1 29 ? 30.511 -4.903 23.514 1.00 49.71 42 TYR B C 1
ATOM 696 O O . TYR B 1 29 ? 30.617 -5.658 24.472 1.00 48.63 42 TYR B O 1
ATOM 705 N N . GLY B 1 30 ? 30.559 -3.579 23.607 1.00 43.80 43 GLY B N 1
ATOM 706 C CA . GLY B 1 30 ? 30.742 -2.819 24.829 1.00 44.07 43 GLY B CA 1
ATOM 707 C C . GLY B 1 30 ? 30.894 -1.328 24.570 1.00 49.77 43 GLY B C 1
ATOM 708 O O . GLY B 1 30 ? 30.952 -0.897 23.424 1.00 49.40 43 GLY B O 1
ATOM 709 N N . THR B 1 31 ? 30.945 -0.547 25.656 1.00 49.11 44 THR B N 1
ATOM 710 C CA A THR B 1 31 ? 31.166 0.902 25.661 0.50 48.86 44 THR B CA 1
ATOM 711 C CA B THR B 1 31 ? 31.158 0.904 25.647 0.50 48.75 44 THR B CA 1
ATOM 712 C C . THR B 1 31 ? 32.278 1.145 26.657 1.00 52.46 44 THR B C 1
ATOM 713 O O . THR B 1 31 ? 32.163 0.702 27.784 1.00 53.34 44 THR B O 1
ATOM 720 N N . TYR B 1 32 ? 33.382 1.767 26.229 1.00 50.13 45 TYR B N 1
ATOM 721 C CA . TYR B 1 32 ? 34.562 1.966 27.049 1.00 50.82 45 TYR B CA 1
ATOM 722 C C . TYR B 1 32 ? 34.866 3.419 27.248 1.00 56.45 45 TYR B C 1
ATOM 723 O O . TYR B 1 32 ? 34.987 4.151 26.273 1.00 56.78 45 TYR B O 1
ATOM 732 N N . SER B 1 33 ? 34.956 3.848 28.512 1.00 53.12 46 SER B N 1
ATOM 733 C CA . SER B 1 33 ? 35.218 5.239 28.851 1.00 55.71 46 SER B CA 1
ATOM 734 C C . SER B 1 33 ? 36.529 5.735 28.242 1.00 60.83 46 SER B C 1
ATOM 735 O O . SER B 1 33 ? 37.550 5.060 28.339 1.00 60.15 46 SER B O 1
ATOM 738 N N . LEU B 1 34 ? 36.489 6.920 27.636 1.00 59.53 47 LEU B N 1
ATOM 739 C CA . LEU B 1 34 ? 37.665 7.561 27.038 1.00 60.39 47 LEU B CA 1
ATOM 740 C C . LEU B 1 34 ? 38.581 8.120 28.132 1.00 66.33 47 LEU B C 1
ATOM 741 O O . LEU B 1 34 ? 39.774 8.282 27.896 1.00 68.34 47 LEU B O 1
ATOM 746 N N . ALA B 1 35 ? 38.023 8.396 29.326 1.00 62.31 48 ALA B N 1
ATOM 747 C CA . ALA B 1 35 ? 38.759 8.942 30.464 1.00 65.53 48 ALA B CA 1
ATOM 748 C C . ALA B 1 35 ? 39.672 7.897 31.139 1.00 68.82 48 ALA B C 1
ATOM 749 O O . ALA B 1 35 ? 40.454 8.254 32.012 1.00 69.90 48 ALA B O 1
ATOM 751 N N . LYS B 1 36 ? 39.578 6.618 30.738 1.00 64.51 49 LYS B N 1
ATOM 752 C CA . LYS B 1 36 ? 40.404 5.571 31.336 1.00 65.07 49 LYS B CA 1
ATOM 753 C C . LYS B 1 36 ? 41.216 4.855 30.281 1.00 69.19 49 LYS B C 1
ATOM 754 O O . LYS B 1 36 ? 40.653 4.327 29.319 1.00 67.63 49 LYS B O 1
ATOM 760 N N . ASP B 1 37 ? 42.545 4.858 30.456 1.00 68.38 50 ASP B N 1
ATOM 761 C CA . ASP B 1 37 ? 43.491 4.192 29.560 1.00 68.61 50 ASP B CA 1
ATOM 762 C C . ASP B 1 37 ? 43.245 2.697 29.616 1.00 70.42 50 ASP B C 1
ATOM 763 O O . ASP B 1 37 ? 43.176 2.118 30.698 1.00 69.84 50 ASP B O 1
ATOM 768 N N . GLN B 1 38 ? 42.991 2.101 28.456 1.00 65.29 51 GLN B N 1
ATOM 769 C CA . GLN B 1 38 ? 42.674 0.682 28.368 1.00 63.14 51 GLN B CA 1
ATOM 770 C C . GLN B 1 38 ? 42.925 0.162 26.978 1.00 68.32 51 GLN B C 1
ATOM 771 O O . GLN B 1 38 ? 43.028 0.946 26.032 1.00 70.02 51 GLN B O 1
ATOM 777 N N . THR B 1 39 ? 43.098 -1.157 26.872 1.00 64.61 52 THR B N 1
ATOM 778 C CA . THR B 1 39 ? 43.336 -1.867 25.625 1.00 64.02 52 THR B CA 1
ATOM 779 C C . THR B 1 39 ? 42.213 -2.896 25.468 1.00 65.84 52 THR B C 1
ATOM 780 O O . THR B 1 39 ? 41.967 -3.666 26.389 1.00 65.76 52 THR B O 1
ATOM 784 N N . ILE B 1 40 ? 41.495 -2.854 24.338 1.00 60.85 53 ILE B N 1
ATOM 785 C CA . ILE B 1 40 ? 40.365 -3.738 24.068 1.00 59.79 53 ILE B CA 1
ATOM 786 C C . ILE B 1 40 ? 40.693 -4.650 22.894 1.00 64.94 53 ILE B C 1
ATOM 787 O O . ILE B 1 40 ? 40.879 -4.186 21.763 1.00 65.01 53 ILE B O 1
ATOM 792 N N . GLU B 1 41 ? 40.745 -5.938 23.166 1.00 62.99 54 GLU B N 1
ATOM 793 C CA . GLU B 1 41 ? 40.978 -6.945 22.138 1.00 65.24 54 GLU B CA 1
ATOM 794 C C . GLU B 1 41 ? 39.597 -7.370 21.651 1.00 68.35 54 GLU B C 1
ATOM 795 O O . GLU B 1 41 ? 38.805 -7.943 22.406 1.00 68.73 54 GLU B O 1
ATOM 798 N N . ILE B 1 42 ? 39.273 -6.965 20.428 1.00 63.11 55 ILE B N 1
ATOM 799 C CA . ILE B 1 42 ? 37.968 -7.181 19.822 1.00 62.47 55 ILE B CA 1
ATOM 800 C C . ILE B 1 42 ? 37.976 -8.468 19.000 1.00 72.70 55 ILE B C 1
ATOM 801 O O . ILE B 1 42 ? 38.434 -8.485 17.855 1.00 74.17 55 ILE B O 1
ATOM 806 N N . GLN B 1 43 ? 37.436 -9.544 19.602 1.00 73.52 56 GLN B N 1
ATOM 807 C CA . GLN B 1 43 ? 37.254 -10.888 19.036 1.00 77.90 56 GLN B CA 1
ATOM 808 C C . GLN B 1 43 ? 38.462 -11.398 18.191 1.00 85.62 56 GLN B C 1
ATOM 809 O O . GLN B 1 43 ? 38.263 -11.959 17.101 1.00 89.05 56 GLN B O 1
ATOM 815 N N . ASP B 1 44 ? 39.701 -11.206 18.700 1.00 81.37 57 ASP B N 1
ATOM 816 C CA . ASP B 1 44 ? 40.986 -11.678 18.123 1.00 84.27 57 ASP B CA 1
ATOM 817 C C . ASP B 1 44 ? 41.489 -10.960 16.829 1.00 85.40 57 ASP B C 1
ATOM 818 O O . ASP B 1 44 ? 42.679 -11.087 16.516 1.00 86.86 57 ASP B O 1
ATOM 823 N N . GLY B 1 45 ? 40.612 -10.263 16.093 1.00 77.37 58 GLY B N 1
ATOM 824 C CA . GLY B 1 45 ? 40.972 -9.627 14.826 1.00 75.32 58 GLY B CA 1
ATOM 825 C C . GLY B 1 45 ? 41.331 -8.156 14.854 1.00 72.63 58 GLY B C 1
ATOM 826 O O . GLY B 1 45 ? 41.820 -7.625 13.858 1.00 72.01 58 GLY B O 1
ATOM 827 N N . ASN B 1 46 ? 41.057 -7.479 15.966 1.00 65.10 59 ASN B N 1
ATOM 828 C CA . ASN B 1 46 ? 41.283 -6.044 16.145 1.00 62.14 59 ASN B CA 1
ATOM 829 C C . ASN B 1 46 ? 41.623 -5.723 17.574 1.00 65.15 59 ASN B C 1
ATOM 830 O O . ASN B 1 46 ? 41.089 -6.355 18.489 1.00 64.84 59 ASN B O 1
ATOM 835 N N . ARG B 1 47 ? 42.490 -4.727 17.769 1.00 59.31 60 ARG B N 1
ATOM 836 C CA . ARG B 1 47 ? 42.837 -4.273 19.096 1.00 57.62 60 ARG B CA 1
ATOM 837 C C . ARG B 1 47 ? 42.760 -2.756 19.139 1.00 59.01 60 ARG B C 1
ATOM 838 O O . ARG B 1 47 ? 43.438 -2.069 18.375 1.00 58.76 60 ARG B O 1
ATOM 846 N N . LEU B 1 48 ? 41.903 -2.250 20.016 1.00 54.41 61 LEU B N 1
ATOM 847 C CA . LEU B 1 48 ? 41.680 -0.824 20.227 1.00 52.38 61 LEU B CA 1
ATOM 848 C C . LEU B 1 48 ? 42.466 -0.333 21.433 1.00 58.52 61 LEU B C 1
ATOM 849 O O . LEU B 1 48 ? 42.469 -0.989 22.468 1.00 57.98 61 LEU B O 1
ATOM 854 N N . ARG B 1 49 ? 43.096 0.819 21.324 1.00 57.27 62 ARG B N 1
ATOM 855 C CA . ARG B 1 49 ? 43.814 1.405 22.451 1.00 59.56 62 ARG B CA 1
ATOM 856 C C . ARG B 1 49 ? 43.149 2.744 22.834 1.00 62.05 62 ARG B C 1
ATOM 857 O O . ARG B 1 49 ? 42.980 3.617 21.974 1.00 61.67 62 ARG B O 1
ATOM 865 N N . ILE B 1 50 ? 42.760 2.886 24.101 1.00 57.04 63 ILE B N 1
ATOM 866 C CA . ILE B 1 50 ? 42.217 4.133 24.635 1.00 57.17 63 ILE B CA 1
ATOM 867 C C . ILE B 1 50 ? 43.329 4.727 25.465 1.00 67.28 63 ILE B C 1
ATOM 868 O O . ILE B 1 50 ? 43.824 4.091 26.404 1.00 67.83 63 ILE B O 1
ATOM 873 N N . GLN B 1 51 ? 43.793 5.910 25.055 1.00 66.86 64 GLN B N 1
ATOM 874 C CA . GLN B 1 51 ? 44.916 6.574 25.697 1.00 71.43 64 GLN B CA 1
ATOM 875 C C . GLN B 1 51 ? 44.761 8.072 25.553 1.00 77.62 64 GLN B C 1
ATOM 876 O O . GLN B 1 51 ? 44.467 8.559 24.458 1.00 76.89 64 GLN B O 1
ATOM 882 N N . ASN B 1 52 ? 44.956 8.796 26.666 1.00 76.65 65 ASN B N 1
ATOM 883 C CA . ASN B 1 52 ? 44.864 10.254 26.743 1.00 79.70 65 ASN B CA 1
ATOM 884 C C . ASN B 1 52 ? 43.533 10.801 26.161 1.00 78.04 65 ASN B C 1
ATOM 885 O O . ASN B 1 52 ? 43.536 11.787 25.423 1.00 78.02 65 ASN B O 1
ATOM 890 N N . GLY B 1 53 ? 42.422 10.153 26.517 1.00 69.36 66 GLY B N 1
ATOM 891 C CA . GLY B 1 53 ? 41.084 10.565 26.109 1.00 66.91 66 GLY B CA 1
ATOM 892 C C . GLY B 1 53 ? 40.743 10.309 24.658 1.00 67.54 66 GLY B C 1
ATOM 893 O O . GLY B 1 53 ? 39.760 10.862 24.157 1.00 65.40 66 GLY B O 1
ATOM 894 N N . GLN B 1 54 ? 41.539 9.459 23.978 1.00 62.99 67 GLN B N 1
ATOM 895 C CA . GLN B 1 54 ? 41.360 9.149 22.554 1.00 60.93 67 GLN B CA 1
ATOM 896 C C . GLN B 1 54 ? 41.344 7.663 22.299 1.00 61.96 67 GLN B C 1
ATOM 897 O O . GLN B 1 54 ? 42.105 6.945 22.938 1.00 62.65 67 GLN B O 1
ATOM 903 N N . ALA B 1 55 ? 40.583 7.227 21.281 1.00 56.02 68 ALA B N 1
ATOM 904 C CA . ALA B 1 55 ? 40.520 5.846 20.826 1.00 54.26 68 ALA B CA 1
ATOM 905 C C . ALA B 1 55 ? 41.240 5.712 19.488 1.00 59.65 68 ALA B C 1
ATOM 906 O O . ALA B 1 55 ? 41.038 6.528 18.587 1.00 59.50 68 ALA B O 1
ATOM 908 N N . LYS B 1 56 ? 42.078 4.681 19.362 1.00 57.53 69 LYS B N 1
ATOM 909 C CA . LYS B 1 56 ? 42.835 4.414 18.138 1.00 58.88 69 LYS B CA 1
ATOM 910 C C . LYS B 1 56 ? 42.941 2.901 17.916 1.00 61.45 69 LYS B C 1
ATOM 911 O O . LYS B 1 56 ? 43.129 2.154 18.879 1.00 60.39 69 LYS B O 1
ATOM 925 N N . GLU B 1 58 ? 44.989 0.073 17.357 1.00 63.47 71 GLU B N 1
ATOM 926 C CA . GLU B 1 58 ? 46.417 -0.205 17.508 1.00 67.51 71 GLU B CA 1
ATOM 927 C C . GLU B 1 58 ? 46.908 -1.338 16.582 1.00 74.15 71 GLU B C 1
ATOM 928 O O . GLU B 1 58 ? 48.056 -1.310 16.133 1.00 78.30 71 GLU B O 1
ATOM 934 N N . TRP B 1 59 ? 46.073 -2.364 16.372 1.00 68.60 72 TRP B N 1
ATOM 935 C CA . TRP B 1 59 ? 46.425 -3.548 15.588 1.00 70.51 72 TRP B CA 1
ATOM 936 C C . TRP B 1 59 ? 45.171 -4.158 14.999 1.00 72.07 72 TRP B C 1
ATOM 937 O O . TRP B 1 59 ? 44.084 -4.042 15.582 1.00 69.37 72 TRP B O 1
ATOM 948 N N . ALA B 1 60 ? 45.328 -4.834 13.860 1.00 68.35 73 ALA B N 1
ATOM 949 C CA . ALA B 1 60 ? 44.274 -5.567 13.172 1.00 66.84 73 ALA B CA 1
ATOM 950 C C . ALA B 1 60 ? 44.903 -6.602 12.262 1.00 75.37 73 ALA B C 1
ATOM 951 O O . ALA B 1 60 ? 46.006 -6.373 11.737 1.00 76.06 73 ALA B O 1
ATOM 953 N N . ASP B 1 61 ? 44.197 -7.732 12.059 1.00 74.25 74 ASP B N 1
ATOM 954 C CA . ASP B 1 61 ? 44.640 -8.814 11.184 1.00 79.38 74 ASP B CA 1
ATOM 955 C C . ASP B 1 61 ? 44.083 -8.661 9.743 1.00 84.06 74 ASP B C 1
ATOM 956 O O . ASP B 1 61 ? 44.287 -9.559 8.915 1.00 89.03 74 ASP B O 1
ATOM 961 N N . CYS B 1 62 ? 43.381 -7.540 9.455 1.00 75.37 75 CYS B N 1
ATOM 962 C CA . CYS B 1 62 ? 42.800 -7.258 8.140 1.00 74.70 75 CYS B CA 1
ATOM 963 C C . CYS B 1 62 ? 43.905 -7.022 7.090 1.00 81.52 75 CYS B C 1
ATOM 964 O O . CYS B 1 62 ? 44.957 -6.489 7.445 1.00 80.97 75 CYS B O 1
ATOM 967 N N . PRO B 1 63 ? 43.680 -7.371 5.795 1.00 81.30 76 PRO B N 1
ATOM 968 C CA . PRO B 1 63 ? 44.730 -7.166 4.781 1.00 84.46 76 PRO B CA 1
ATOM 969 C C . PRO B 1 63 ? 45.022 -5.701 4.420 1.00 85.58 76 PRO B C 1
ATOM 970 O O . PRO B 1 63 ? 46.187 -5.372 4.189 1.00 87.29 76 PRO B O 1
ATOM 974 N N . ASP B 1 64 ? 43.988 -4.831 4.347 1.00 77.67 77 ASP B N 1
ATOM 975 C CA . ASP B 1 64 ? 44.180 -3.433 3.943 1.00 75.59 77 ASP B CA 1
ATOM 976 C C . ASP B 1 64 ? 44.829 -2.547 5.039 1.00 76.09 77 ASP B C 1
ATOM 977 O O . ASP B 1 64 ? 45.475 -1.547 4.696 1.00 76.00 77 ASP B O 1
ATOM 982 N N . GLN B 1 65 ? 44.635 -2.891 6.336 1.00 69.52 78 GLN B N 1
ATOM 983 C CA . GLN B 1 65 ? 45.183 -2.160 7.493 1.00 67.54 78 GLN B CA 1
ATOM 984 C C . GLN B 1 65 ? 44.664 -0.701 7.563 1.00 68.63 78 GLN B C 1
ATOM 985 O O . GLN B 1 65 ? 45.284 0.136 8.228 1.00 67.86 78 GLN B O 1
ATOM 991 N N . LEU B 1 66 ? 43.527 -0.409 6.895 1.00 63.07 79 LEU B N 1
ATOM 992 C CA . LEU B 1 66 ? 42.959 0.932 6.838 1.00 62.32 79 LEU B CA 1
ATOM 993 C C . LEU B 1 66 ? 42.525 1.453 8.217 1.00 64.37 79 LEU B C 1
ATOM 994 O O . LEU B 1 66 ? 42.759 2.631 8.508 1.00 63.31 79 LEU B O 1
ATOM 999 N N . CYS B 1 67 ? 41.931 0.584 9.064 1.00 60.55 80 CYS B N 1
ATOM 1000 C CA . CYS B 1 67 ? 41.462 0.942 10.410 1.00 58.14 80 CYS B CA 1
ATOM 1001 C C . CYS B 1 67 ? 42.621 1.420 11.281 1.00 63.24 80 CYS B C 1
ATOM 1002 O O . CYS B 1 67 ? 42.479 2.412 12.002 1.00 61.64 80 CYS B O 1
ATOM 1005 N N . VAL B 1 68 ? 43.774 0.733 11.179 1.00 62.39 81 VAL B N 1
ATOM 1006 C CA . VAL B 1 68 ? 44.997 1.027 11.930 1.00 63.72 81 VAL B CA 1
ATOM 1007 C C . VAL B 1 68 ? 45.568 2.394 11.497 1.00 67.56 81 VAL B C 1
ATOM 1008 O O . VAL B 1 68 ? 46.147 3.087 12.328 1.00 67.25 81 VAL B O 1
ATOM 1012 N N . HIS B 1 69 ? 45.342 2.808 10.245 1.00 66.70 82 HIS B N 1
ATOM 1013 C CA . HIS B 1 69 ? 45.861 4.079 9.736 1.00 68.86 82 HIS B CA 1
ATOM 1014 C C . HIS B 1 69 ? 44.891 5.265 9.956 1.00 69.43 82 HIS B C 1
ATOM 1015 O O . HIS B 1 69 ? 45.277 6.409 9.693 1.00 72.45 82 HIS B O 1
ATOM 1022 N N . GLN B 1 70 ? 43.680 5.024 10.475 1.00 60.50 83 GLN B N 1
ATOM 1023 C CA A GLN B 1 70 ? 42.753 6.128 10.739 0.50 59.02 83 GLN B CA 1
ATOM 1024 C CA B GLN B 1 70 ? 42.737 6.114 10.737 0.50 59.24 83 GLN B CA 1
ATOM 1025 C C . GLN B 1 70 ? 43.172 6.870 11.994 1.00 64.02 83 GLN B C 1
ATOM 1026 O O . GLN B 1 70 ? 43.670 6.252 12.941 1.00 61.15 83 GLN B O 1
ATOM 1037 N N . LYS B 1 71 ? 43.020 8.209 11.984 1.00 63.77 84 LYS B N 1
ATOM 1038 C CA . LYS B 1 71 ? 43.417 9.042 13.120 1.00 66.44 84 LYS B CA 1
ATOM 1039 C C . LYS B 1 71 ? 42.574 8.726 14.368 1.00 67.48 84 LYS B C 1
ATOM 1040 O O . LYS B 1 71 ? 41.415 8.311 14.237 1.00 65.05 84 LYS B O 1
ATOM 1046 N N . ALA B 1 72 ? 43.172 8.931 15.562 1.00 63.00 85 ALA B N 1
ATOM 1047 C CA . ALA B 1 72 ? 42.517 8.764 16.849 1.00 61.13 85 ALA B CA 1
ATOM 1048 C C . ALA B 1 72 ? 41.253 9.632 16.925 1.00 64.86 85 ALA B C 1
ATOM 1049 O O . ALA B 1 72 ? 41.192 10.706 16.309 1.00 66.02 85 ALA B O 1
ATOM 1051 N N . ILE B 1 73 ? 40.222 9.127 17.641 1.00 58.50 86 ILE B N 1
ATOM 1052 C CA . ILE B 1 73 ? 38.928 9.795 17.766 1.00 57.71 86 ILE B CA 1
ATOM 1053 C C . ILE B 1 73 ? 38.633 10.090 19.236 1.00 60.60 86 ILE B C 1
ATOM 1054 O O . ILE B 1 73 ? 38.991 9.298 20.106 1.00 59.52 86 ILE B O 1
ATOM 1059 N N . SER B 1 74 ? 37.977 11.232 19.505 1.00 57.61 87 SER B N 1
ATOM 1060 C CA . SER B 1 74 ? 37.629 11.681 20.853 1.00 59.25 87 SER B CA 1
ATOM 1061 C C . SER B 1 74 ? 36.328 12.512 20.893 1.00 66.50 87 SER B C 1
ATOM 1062 O O . SER B 1 74 ? 35.851 12.824 21.984 1.00 69.12 87 SER B O 1
ATOM 1065 N N . ARG B 1 75 ? 35.755 12.865 19.734 1.00 63.53 88 ARG B N 1
ATOM 1066 C CA . ARG B 1 75 ? 34.541 13.678 19.692 1.00 66.45 88 ARG B CA 1
ATOM 1067 C C . ARG B 1 75 ? 33.326 12.877 19.280 1.00 67.60 88 ARG B C 1
ATOM 1068 O O . ARG B 1 75 ? 33.426 11.994 18.435 1.00 62.65 88 ARG B O 1
ATOM 1076 N N . THR B 1 76 ? 32.174 13.198 19.890 1.00 68.35 89 THR B N 1
ATOM 1077 C CA . THR B 1 76 ? 30.874 12.555 19.672 1.00 68.54 89 THR B CA 1
ATOM 1078 C C . THR B 1 76 ? 30.566 12.453 18.191 1.00 72.07 89 THR B C 1
ATOM 1079 O O . THR B 1 76 ? 30.696 13.436 17.465 1.00 74.14 89 THR B O 1
ATOM 1083 N N . GLY B 1 77 ? 30.218 11.254 17.752 1.00 66.78 90 GLY B N 1
ATOM 1084 C CA . GLY B 1 77 ? 29.901 10.995 16.354 1.00 66.77 90 GLY B CA 1
ATOM 1085 C C . GLY B 1 77 ? 31.050 10.447 15.528 1.00 68.26 90 GLY B C 1
ATOM 1086 O O . GLY B 1 77 ? 30.801 9.726 14.563 1.00 68.08 90 GLY B O 1
ATOM 1087 N N . GLU B 1 78 ? 32.313 10.786 15.877 1.00 63.75 91 GLU B N 1
ATOM 1088 C CA . GLU B 1 78 ? 33.516 10.326 15.160 1.00 61.20 91 GLU B CA 1
ATOM 1089 C C . GLU B 1 78 ? 33.599 8.807 15.145 1.00 62.34 91 GLU B C 1
ATOM 1090 O O . GLU B 1 78 ? 33.101 8.161 16.069 1.00 61.73 91 GLU B O 1
ATOM 1096 N N . SER B 1 79 ? 34.228 8.228 14.107 1.00 55.95 92 SER B N 1
ATOM 1097 C CA . SER B 1 79 ? 34.319 6.777 14.021 1.00 52.33 92 SER B CA 1
ATOM 1098 C C . SER B 1 79 ? 35.629 6.263 13.392 1.00 56.19 92 SER B C 1
ATOM 1099 O O . SER B 1 79 ? 36.374 6.994 12.740 1.00 57.25 92 SER B O 1
ATOM 1102 N N . ILE B 1 80 ? 35.905 4.981 13.667 1.00 51.17 93 ILE B N 1
ATOM 1103 C CA . ILE B 1 80 ? 36.977 4.139 13.147 1.00 50.45 93 ILE B CA 1
ATOM 1104 C C . ILE B 1 80 ? 36.292 2.854 12.738 1.00 53.31 93 ILE B C 1
ATOM 1105 O O . ILE B 1 80 ? 35.572 2.269 13.551 1.00 52.45 93 ILE B O 1
ATOM 1110 N N . ILE B 1 81 ? 36.450 2.435 11.481 1.00 50.73 94 ILE B N 1
ATOM 1111 C CA . ILE B 1 81 ? 35.807 1.200 11.076 1.00 51.98 94 ILE B CA 1
ATOM 1112 C C . ILE B 1 81 ? 36.838 0.257 10.488 1.00 56.84 94 ILE B C 1
ATOM 1113 O O . ILE B 1 81 ? 37.813 0.704 9.893 1.00 57.04 94 ILE B O 1
ATOM 1118 N N . CYS B 1 82 ? 36.629 -1.048 10.689 1.00 52.54 95 CYS B N 1
ATOM 1119 C CA . CYS B 1 82 ? 37.389 -2.089 10.031 1.00 53.12 95 CYS B CA 1
ATOM 1120 C C . CYS B 1 82 ? 36.369 -2.856 9.254 1.00 58.93 95 CYS B C 1
ATOM 1121 O O . CYS B 1 82 ? 35.677 -3.715 9.812 1.00 58.68 95 CYS B O 1
ATOM 1124 N N . LEU B 1 83 ? 36.203 -2.471 7.986 1.00 57.17 96 LEU B N 1
ATOM 1125 C CA . LEU B 1 83 ? 35.243 -3.079 7.084 1.00 60.12 96 LEU B CA 1
ATOM 1126 C C . LEU B 1 83 ? 35.479 -4.601 6.929 1.00 66.66 96 LEU B C 1
ATOM 1127 O O . LEU B 1 83 ? 34.496 -5.333 7.098 1.00 67.49 96 LEU B O 1
ATOM 1132 N N . PRO B 1 84 ? 36.725 -5.120 6.706 1.00 63.15 97 PRO B N 1
ATOM 1133 C CA . PRO B 1 84 ? 36.887 -6.583 6.577 1.00 66.60 97 PRO B CA 1
ATOM 1134 C C . PRO B 1 84 ? 36.426 -7.385 7.806 1.00 70.09 97 PR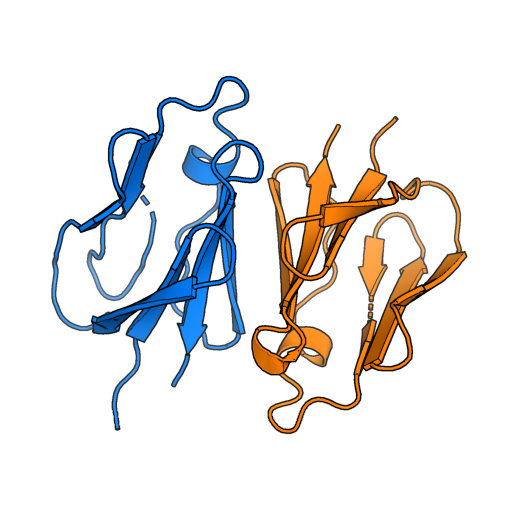O B C 1
ATOM 1135 O O . PRO B 1 84 ? 35.858 -8.460 7.622 1.00 73.17 97 PRO B O 1
ATOM 1139 N N . ASN B 1 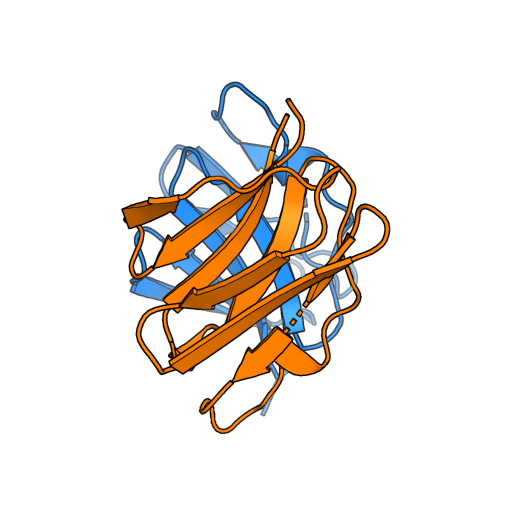85 ? 36.601 -6.863 9.032 1.00 64.40 98 ASN B N 1
ATOM 1140 C CA . ASN B 1 85 ? 36.187 -7.586 10.237 1.00 64.98 98 ASN B CA 1
ATOM 1141 C C . ASN B 1 85 ? 34.829 -7.113 10.808 1.00 68.45 98 ASN B C 1
ATOM 1142 O O . ASN B 1 85 ? 34.416 -7.594 11.866 1.00 69.43 98 ASN B O 1
ATOM 1147 N N . GLN B 1 86 ? 34.121 -6.219 10.092 1.00 63.55 99 GLN B N 1
ATOM 1148 C CA . GLN B 1 86 ? 32.811 -5.672 10.486 1.00 62.18 99 GLN B CA 1
ATOM 1149 C C . GLN B 1 86 ? 32.853 -5.038 11.899 1.00 62.17 99 GLN B C 1
ATOM 1150 O O . GLN B 1 86 ? 31.901 -5.158 12.683 1.00 61.61 99 GLN B O 1
ATOM 1156 N N . VAL B 1 87 ? 33.969 -4.355 12.210 1.00 55.42 100 VAL B N 1
ATOM 1157 C CA . VAL B 1 87 ? 34.157 -3.676 13.483 1.00 51.68 100 VAL B CA 1
ATOM 1158 C C . VAL B 1 87 ? 33.919 -2.192 13.283 1.00 55.65 100 VAL B C 1
ATOM 1159 O O . VAL B 1 87 ? 34.517 -1.574 12.395 1.00 55.15 100 VAL B O 1
ATOM 1163 N N . VAL B 1 88 ? 33.059 -1.620 14.125 1.00 52.33 101 VAL B N 1
ATOM 1164 C CA . VAL B 1 88 ? 32.784 -0.192 14.146 1.00 51.07 101 VAL B CA 1
ATOM 1165 C C . VAL B 1 88 ? 33.127 0.337 15.527 1.00 53.95 101 VAL B C 1
ATOM 1166 O O . VAL B 1 88 ? 32.632 -0.184 16.527 1.00 55.00 101 VAL B O 1
ATOM 1170 N N . VAL B 1 89 ? 33.956 1.381 15.582 1.00 48.27 102 VAL B N 1
ATOM 1171 C CA . VAL B 1 89 ? 34.285 2.070 16.816 1.00 46.83 102 VAL B CA 1
ATOM 1172 C C . VAL B 1 89 ? 33.721 3.475 16.669 1.00 53.95 102 VAL B C 1
ATOM 1173 O O . VAL B 1 89 ? 34.006 4.140 15.682 1.00 55.62 102 VAL B O 1
ATOM 1177 N N . SER B 1 90 ? 32.913 3.918 17.626 1.00 49.62 103 SER B N 1
ATOM 1178 C CA . SER B 1 90 ? 32.269 5.207 17.540 1.00 50.80 103 SER B CA 1
ATOM 1179 C C . SER B 1 90 ? 32.282 5.898 18.887 1.00 55.80 103 SER B C 1
ATOM 1180 O O . SER B 1 90 ? 32.092 5.241 19.899 1.00 54.74 103 SER B O 1
ATOM 1183 N N . VAL B 1 91 ? 32.454 7.225 18.905 1.00 54.51 104 VAL B N 1
ATOM 1184 C CA . VAL B 1 91 ? 32.422 7.983 20.154 1.00 56.09 104 VAL B CA 1
ATOM 1185 C C . VAL B 1 91 ? 30.982 8.417 20.411 1.00 68.44 104 VAL B C 1
ATOM 1186 O O . VAL B 1 91 ? 30.379 9.091 19.569 1.00 70.44 104 VAL B O 1
ATOM 1190 N N . GLN B 1 92 ? 30.429 8.010 21.567 1.00 70.00 105 GLN B N 1
ATOM 1191 C CA . GLN B 1 92 ? 29.067 8.370 21.996 1.00 74.45 105 GLN B CA 1
ATOM 1192 C C . GLN B 1 92 ? 29.095 8.968 23.399 1.00 83.72 105 GLN B C 1
ATOM 1193 O O . GLN B 1 92 ? 29.894 8.534 24.231 1.00 82.91 105 GLN B O 1
ATOM 1199 N N . GLY B 1 93 ? 28.205 9.930 23.649 1.00 85.53 106 GLY B N 1
ATOM 1200 C CA . GLY B 1 93 ? 28.074 10.623 24.928 1.00 112.77 106 GLY B CA 1
ATOM 1201 C C . GLY B 1 93 ? 26.979 10.056 25.807 1.00 144.05 106 GLY B C 1
ATOM 1202 O O . GLY B 1 93 ? 26.741 8.845 25.814 1.00 104.02 106 GLY B O 1
#

Organism: Mediterraneibacter gnavus (strain ATCC 29149 / DSM 114966 / JCM 6515 / VPI C7-9) (NCBI:txid411470)